Protein AF-A0A2E9VL66-F1 (afdb_monomer_lite)

Structure (mmCIF, N/CA/C/O backbone):
data_AF-A0A2E9VL66-F1
#
_entry.id   AF-A0A2E9VL66-F1
#
loop_
_atom_site.group_PDB
_atom_site.id
_atom_site.type_symbol
_atom_site.label_atom_id
_atom_site.label_alt_id
_atom_site.label_comp_id
_atom_site.label_asym_id
_atom_site.label_entity_id
_atom_site.label_seq_id
_atom_site.pdbx_PDB_ins_code
_atom_site.Cartn_x
_atom_site.Cartn_y
_atom_site.Cartn_z
_atom_site.occupancy
_atom_site.B_iso_or_equiv
_atom_site.auth_seq_id
_atom_site.auth_comp_id
_atom_site.auth_asym_id
_atom_site.auth_atom_id
_atom_site.pdbx_PDB_model_num
ATOM 1 N N . MET A 1 1 ? 6.604 -13.101 -2.163 1.00 69.12 1 MET A N 1
ATOM 2 C CA . MET A 1 1 ? 6.389 -11.782 -2.780 1.00 69.12 1 MET A CA 1
ATOM 3 C C . MET A 1 1 ? 6.241 -12.022 -4.263 1.00 69.12 1 MET A C 1
ATOM 5 O O . MET A 1 1 ? 7.132 -12.649 -4.827 1.00 69.12 1 MET A O 1
ATOM 9 N N . ALA A 1 2 ? 5.105 -11.654 -4.848 1.00 78.12 2 ALA A N 1
ATOM 10 C CA . ALA A 1 2 ? 4.933 -11.691 -6.296 1.00 78.12 2 ALA A CA 1
ATOM 11 C C . ALA A 1 2 ? 5.214 -10.298 -6.867 1.00 78.12 2 ALA A C 1
ATOM 13 O O . ALA A 1 2 ? 4.903 -9.301 -6.219 1.00 78.12 2 ALA A O 1
ATOM 14 N N . HIS A 1 3 ? 5.807 -10.238 -8.056 1.00 84.50 3 HIS A N 1
ATOM 15 C CA . HIS A 1 3 ? 5.954 -8.990 -8.795 1.00 84.50 3 HIS A CA 1
ATOM 16 C C . HIS A 1 3 ? 4.740 -8.804 -9.712 1.00 84.50 3 HIS A C 1
ATOM 18 O O . HIS A 1 3 ? 4.332 -9.750 -10.386 1.00 84.50 3 HIS A O 1
ATOM 24 N N . ILE A 1 4 ? 4.145 -7.616 -9.701 1.00 83.50 4 ILE A N 1
ATOM 25 C CA . ILE A 1 4 ? 2.979 -7.247 -10.499 1.00 83.50 4 ILE A CA 1
ATOM 26 C C . ILE A 1 4 ? 3.469 -6.422 -11.683 1.00 83.50 4 ILE A C 1
ATOM 28 O O . ILE A 1 4 ? 3.943 -5.309 -11.499 1.00 83.50 4 ILE A O 1
ATOM 32 N N . GLU A 1 5 ? 3.328 -6.973 -12.887 1.00 76.31 5 GLU A N 1
ATOM 33 C CA . GLU A 1 5 ? 3.717 -6.299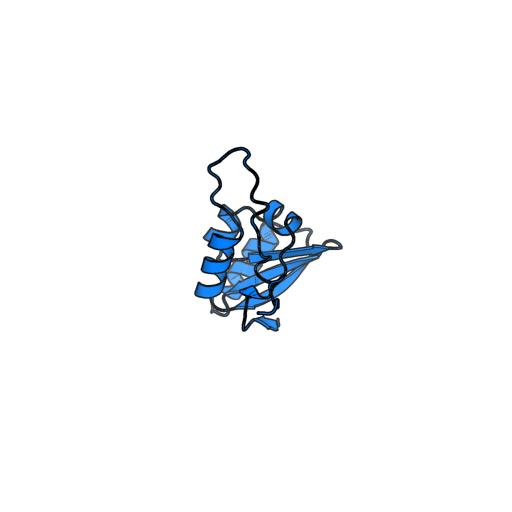 -14.135 1.00 76.31 5 GLU A CA 1
ATOM 34 C C . GLU A 1 5 ? 2.643 -5.329 -14.659 1.00 76.31 5 GLU A C 1
ATOM 36 O O . GLU A 1 5 ? 2.918 -4.554 -15.563 1.00 76.31 5 GLU A O 1
ATOM 41 N N . ASN A 1 6 ? 1.402 -5.412 -14.154 1.00 77.69 6 ASN A N 1
ATOM 42 C CA . ASN A 1 6 ? 0.283 -4.561 -14.577 1.00 77.69 6 ASN A CA 1
ATOM 43 C C . ASN A 1 6 ? -0.652 -4.251 -13.397 1.00 77.69 6 ASN A C 1
ATOM 45 O O . ASN A 1 6 ? -1.610 -4.992 -13.144 1.00 77.69 6 ASN A O 1
ATOM 49 N N . ILE A 1 7 ? -0.392 -3.151 -12.680 1.00 79.50 7 ILE A N 1
ATOM 50 C CA . ILE A 1 7 ? -1.204 -2.746 -11.516 1.00 79.50 7 ILE A CA 1
ATOM 51 C C . ILE A 1 7 ? -2.653 -2.421 -11.906 1.00 79.50 7 ILE A C 1
ATOM 53 O O . ILE A 1 7 ? -3.562 -2.725 -11.143 1.00 79.50 7 ILE A O 1
ATOM 57 N N . GLU A 1 8 ? -2.901 -1.883 -13.101 1.00 74.06 8 GLU A N 1
ATOM 58 C CA . GLU A 1 8 ? -4.248 -1.479 -13.549 1.00 74.06 8 GLU A CA 1
ATOM 59 C C . GLU A 1 8 ? -5.265 -2.633 -13.589 1.00 74.06 8 GLU A C 1
ATOM 61 O O . GLU A 1 8 ? -6.473 -2.420 -13.525 1.00 74.06 8 GLU A O 1
ATOM 66 N N . THR A 1 9 ? -4.785 -3.875 -13.686 1.00 76.56 9 THR A N 1
ATOM 67 C CA . THR A 1 9 ? -5.634 -5.079 -13.708 1.00 76.56 9 THR A CA 1
ATOM 68 C C . THR A 1 9 ? -6.009 -5.577 -12.312 1.00 76.56 9 THR A C 1
ATOM 70 O O . THR A 1 9 ? -6.806 -6.509 -12.166 1.00 76.56 9 THR A O 1
ATOM 73 N N . VAL A 1 10 ? -5.426 -4.981 -11.271 1.00 81.69 10 VAL A N 1
ATOM 74 C CA . VAL A 1 10 ? -5.647 -5.367 -9.884 1.00 81.69 10 VAL A CA 1
ATOM 75 C C . VAL A 1 10 ? -6.982 -4.798 -9.413 1.00 81.69 10 VAL A C 1
ATOM 77 O O . VAL A 1 10 ? -7.199 -3.592 -9.389 1.00 81.69 10 VAL A O 1
ATOM 80 N N . ILE A 1 11 ? -7.883 -5.685 -8.997 1.00 82.94 11 ILE A N 1
ATOM 81 C CA . ILE A 1 11 ? -9.152 -5.291 -8.382 1.00 82.94 11 ILE A CA 1
ATOM 82 C C . ILE A 1 11 ? -8.869 -4.836 -6.951 1.00 82.94 11 ILE A C 1
ATOM 84 O O . ILE A 1 11 ? -8.335 -5.612 -6.153 1.00 82.94 11 ILE A O 1
ATOM 88 N N . ILE A 1 12 ? -9.246 -3.596 -6.642 1.00 86.88 12 ILE A N 1
ATOM 89 C CA . ILE A 1 12 ? -9.046 -2.980 -5.331 1.00 86.88 12 ILE A CA 1
ATOM 90 C C . ILE A 1 12 ? -10.361 -2.928 -4.561 1.00 86.88 12 ILE A C 1
ATOM 92 O O . ILE A 1 12 ? -11.386 -2.481 -5.077 1.00 86.88 12 ILE A O 1
ATOM 96 N N . ASP A 1 13 ? -10.311 -3.372 -3.313 1.00 89.75 13 ASP A N 1
ATOM 97 C CA . ASP A 1 13 ? -11.405 -3.278 -2.359 1.00 89.75 13 ASP A CA 1
ATOM 98 C C . ASP A 1 13 ? -11.408 -1.903 -1.677 1.00 89.75 13 ASP A C 1
ATOM 100 O O . ASP A 1 13 ? -10.404 -1.477 -1.100 1.00 89.75 13 ASP A O 1
ATOM 104 N N . LEU A 1 14 ? -12.560 -1.229 -1.689 1.00 85.38 14 LEU A N 1
ATOM 105 C CA . LEU A 1 14 ? -12.745 0.048 -0.999 1.00 85.38 14 LEU A CA 1
ATOM 106 C C . LEU A 1 14 ? -12.475 -0.077 0.505 1.00 85.38 14 LEU A C 1
ATOM 108 O O . LEU A 1 14 ? -11.899 0.835 1.089 1.00 85.38 14 LEU A O 1
ATOM 112 N N . ALA A 1 15 ? -12.789 -1.223 1.118 1.00 88.25 15 ALA A N 1
ATOM 113 C CA . ALA A 1 15 ? -12.503 -1.450 2.533 1.00 88.25 15 ALA A CA 1
ATOM 114 C C . ALA A 1 15 ? -10.994 -1.404 2.842 1.00 88.25 15 ALA A C 1
ATOM 116 O O . ALA A 1 15 ? -10.590 -1.003 3.934 1.00 88.25 15 ALA A O 1
ATOM 117 N N . ALA A 1 16 ? -10.147 -1.789 1.882 1.00 90.44 16 ALA A N 1
ATOM 118 C CA . ALA A 1 16 ? -8.698 -1.710 2.028 1.00 90.44 16 ALA A CA 1
ATOM 119 C C . ALA A 1 16 ? -8.193 -0.262 1.904 1.00 90.44 16 ALA A C 1
ATOM 121 O O . ALA A 1 16 ? -7.278 0.129 2.632 1.00 90.44 16 ALA A O 1
ATOM 122 N N . LEU A 1 17 ? -8.813 0.538 1.031 1.00 89.06 17 LEU A N 1
ATOM 123 C CA . LEU A 1 17 ? -8.519 1.968 0.885 1.00 89.06 17 LEU A CA 1
ATOM 124 C C . LEU A 1 17 ? -8.970 2.777 2.109 1.00 89.06 17 LEU A C 1
ATOM 126 O O . LEU A 1 17 ? -8.247 3.665 2.548 1.00 89.06 17 LEU A O 1
ATOM 130 N N . ASP A 1 18 ? -10.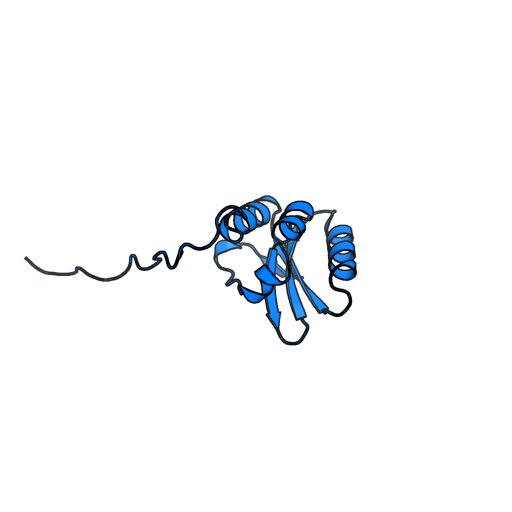115 2.440 2.703 1.00 88.12 18 ASP A N 1
ATOM 131 C CA . ASP A 1 18 ? -10.588 3.071 3.943 1.00 88.12 18 ASP A CA 1
ATOM 132 C C . ASP A 1 18 ? -9.672 2.742 5.132 1.00 88.12 18 ASP A C 1
ATOM 134 O O . ASP A 1 18 ? -9.427 3.584 5.998 1.00 88.12 18 ASP A O 1
ATOM 138 N N . LEU A 1 19 ? -9.134 1.517 5.168 1.00 90.12 19 LEU A N 1
ATOM 139 C CA . LEU A 1 19 ? -8.190 1.089 6.199 1.00 90.12 19 LEU A CA 1
ATOM 140 C C . LEU A 1 19 ? -6.832 1.795 6.076 1.00 90.12 19 LEU A C 1
ATOM 142 O O . LEU A 1 19 ? -6.197 2.083 7.092 1.00 90.12 19 LEU A O 1
ATOM 146 N N . MET A 1 20 ? -6.371 2.054 4.851 1.00 90.75 20 MET A N 1
ATOM 147 C CA . MET A 1 20 ? -5.108 2.735 4.575 1.00 90.75 20 MET A CA 1
ATOM 148 C C . MET A 1 20 ? -5.365 4.100 3.929 1.00 90.75 20 MET A C 1
ATOM 150 O O . MET A 1 20 ? -5.472 4.174 2.706 1.00 90.75 20 MET A O 1
ATOM 154 N N . PRO A 1 21 ? -5.395 5.195 4.711 1.00 90.44 21 PRO A N 1
ATOM 155 C CA . PRO A 1 21 ? -5.660 6.526 4.182 1.00 90.44 21 PRO A CA 1
ATOM 156 C C . PRO A 1 21 ? -4.659 6.952 3.105 1.00 90.44 21 PRO A C 1
ATOM 158 O O . PRO A 1 21 ? -3.477 6.602 3.168 1.00 90.44 21 PRO A O 1
ATOM 161 N N . GLU A 1 22 ? -5.109 7.819 2.194 1.00 89.81 22 GLU A N 1
ATOM 162 C CA . GLU A 1 22 ? -4.304 8.401 1.107 1.00 89.81 22 GLU A CA 1
ATOM 163 C C . GLU A 1 22 ? -2.947 8.933 1.595 1.00 89.81 22 GLU A C 1
ATOM 165 O O . GLU A 1 22 ? -1.925 8.698 0.957 1.00 89.81 22 GLU A O 1
ATOM 170 N N . SER A 1 23 ? -2.911 9.615 2.746 1.00 90.00 23 SER A N 1
ATOM 171 C CA . SER A 1 23 ? -1.671 10.152 3.320 1.00 90.00 23 SER A CA 1
ATOM 172 C C . SER A 1 23 ? -0.644 9.059 3.619 1.00 90.00 23 SER A C 1
ATOM 174 O O . SER A 1 23 ? 0.530 9.221 3.300 1.00 90.00 23 SER A O 1
ATOM 176 N N . VAL A 1 24 ? -1.085 7.929 4.183 1.00 91.56 24 VAL A N 1
ATOM 177 C CA . VAL A 1 24 ? -0.215 6.788 4.507 1.00 91.56 24 VAL A CA 1
ATOM 178 C C . VAL A 1 24 ? 0.261 6.109 3.228 1.00 91.56 24 VAL A C 1
ATOM 180 O O . VAL A 1 24 ? 1.453 5.822 3.097 1.00 91.56 24 VAL A O 1
ATOM 183 N N . ALA A 1 25 ? -0.659 5.892 2.285 1.00 93.06 25 ALA A N 1
ATOM 184 C CA . ALA A 1 25 ? -0.370 5.305 0.983 1.00 93.06 25 ALA A CA 1
ATOM 185 C C . ALA A 1 25 ? 0.672 6.134 0.216 1.00 93.06 25 ALA A C 1
ATOM 187 O O . ALA A 1 25 ? 1.703 5.613 -0.208 1.00 93.06 25 ALA A O 1
ATOM 188 N N . ARG A 1 26 ? 0.454 7.451 0.108 1.00 91.94 26 ARG A N 1
ATOM 189 C CA . ARG A 1 26 ? 1.327 8.377 -0.622 1.00 91.94 26 ARG A CA 1
ATOM 190 C C . ARG A 1 26 ? 2.690 8.551 0.039 1.00 91.94 26 ARG A C 1
ATOM 192 O O . ARG A 1 26 ? 3.696 8.525 -0.659 1.00 91.94 26 ARG A O 1
ATOM 199 N N . GLU A 1 27 ? 2.745 8.718 1.359 1.00 91.44 27 GLU A N 1
ATOM 200 C CA . GLU A 1 27 ? 4.016 8.919 2.073 1.00 91.44 27 GLU A CA 1
ATOM 201 C C . GLU A 1 27 ? 4.951 7.710 1.937 1.00 91.44 27 GLU A C 1
ATOM 203 O O . GLU A 1 27 ? 6.173 7.860 1.884 1.00 91.44 27 GLU A O 1
ATOM 208 N N . ASN A 1 28 ? 4.382 6.506 1.867 1.00 91.88 28 ASN A N 1
ATOM 209 C CA . ASN A 1 28 ? 5.150 5.266 1.858 1.00 91.88 28 ASN A CA 1
ATOM 210 C C . ASN A 1 28 ? 5.220 4.601 0.475 1.00 91.88 28 ASN A C 1
ATOM 212 O O . ASN A 1 28 ? 5.862 3.560 0.359 1.00 91.88 28 ASN A O 1
ATOM 216 N N . ALA A 1 29 ? 4.596 5.193 -0.550 1.00 94.12 29 ALA A N 1
ATOM 217 C CA . ALA A 1 29 ? 4.397 4.590 -1.869 1.00 94.12 29 ALA A CA 1
ATOM 218 C C . ALA A 1 29 ? 3.841 3.156 -1.762 1.00 94.12 29 ALA A C 1
ATOM 220 O O . ALA A 1 29 ? 4.425 2.207 -2.279 1.00 94.12 29 ALA A O 1
ATOM 221 N N . VAL A 1 30 ? 2.728 2.998 -1.040 1.00 94.81 30 VAL A N 1
ATOM 222 C CA . VAL A 1 30 ? 2.055 1.711 -0.811 1.00 94.81 30 VAL A CA 1
ATOM 223 C C . VAL A 1 30 ? 0.618 1.785 -1.288 1.00 94.81 30 VAL A C 1
ATOM 225 O O . VAL A 1 30 ? -0.096 2.723 -0.948 1.00 94.81 30 VAL A O 1
ATOM 228 N N . LEU A 1 31 ? 0.176 0.761 -2.011 1.00 94.06 31 LEU A N 1
ATOM 229 C CA . LEU A 1 31 ? -1.217 0.612 -2.416 1.00 94.06 31 LEU A CA 1
ATOM 230 C C . LEU A 1 31 ? -1.870 -0.532 -1.641 1.00 94.06 31 LEU A C 1
ATOM 232 O O . LEU A 1 31 ? -1.430 -1.680 -1.736 1.00 94.06 31 LEU A O 1
ATOM 236 N N . ALA A 1 32 ? -2.926 -0.227 -0.890 1.00 94.25 32 ALA A N 1
ATOM 237 C CA . ALA A 1 32 ? -3.782 -1.244 -0.295 1.00 94.25 32 ALA A CA 1
ATOM 238 C C . ALA A 1 32 ? -4.709 -1.827 -1.369 1.00 94.25 32 ALA A C 1
ATOM 240 O O . ALA A 1 32 ? -5.383 -1.089 -2.080 1.00 94.25 32 ALA A O 1
ATOM 241 N N . VAL A 1 33 ? -4.720 -3.154 -1.496 1.00 93.56 33 VAL A N 1
ATOM 242 C CA . VAL A 1 33 ? -5.462 -3.858 -2.553 1.00 93.56 33 VAL A CA 1
ATOM 243 C C . VAL A 1 33 ? -6.707 -4.528 -2.000 1.00 93.56 33 VAL A C 1
ATOM 245 O O . VAL A 1 33 ? -7.788 -4.378 -2.552 1.00 93.56 33 VAL A O 1
ATOM 248 N N . SER A 1 34 ? -6.570 -5.301 -0.928 1.00 93.88 34 SER A N 1
ATOM 249 C CA . SER A 1 34 ? -7.697 -6.025 -0.344 1.00 93.88 34 SER A CA 1
ATOM 250 C C . SER A 1 34 ? -7.453 -6.349 1.120 1.00 93.88 34 SER A C 1
ATOM 252 O O . SER A 1 34 ? -6.308 -6.512 1.546 1.00 93.88 34 SER A O 1
ATOM 254 N N . ILE A 1 35 ? -8.536 -6.462 1.885 1.00 92.94 35 ILE A N 1
ATOM 255 C CA . ILE A 1 35 ? -8.517 -6.863 3.290 1.00 92.94 35 ILE A CA 1
ATOM 256 C C . ILE A 1 35 ? -9.514 -8.004 3.491 1.00 92.94 35 ILE A C 1
ATOM 258 O O . ILE A 1 35 ? -10.699 -7.865 3.215 1.00 92.94 35 ILE A O 1
ATOM 262 N N . ALA A 1 36 ? -9.030 -9.156 3.948 1.00 91.12 36 ALA A N 1
ATOM 263 C CA . ALA A 1 36 ? -9.871 -10.308 4.272 1.00 91.12 36 ALA A CA 1
ATOM 264 C C . ALA A 1 36 ? -9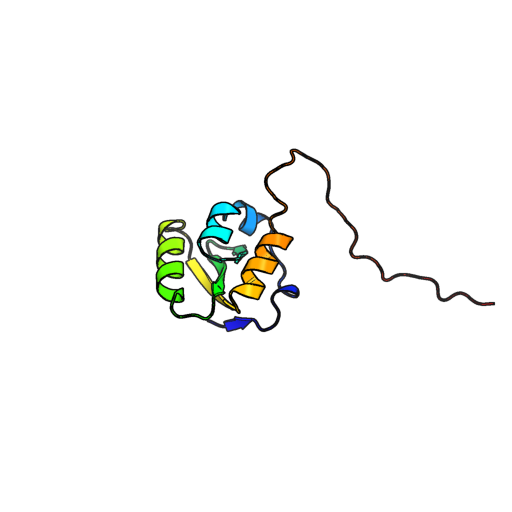.215 -11.128 5.382 1.00 91.12 36 ALA A C 1
ATOM 266 O O . ALA A 1 36 ? -7.999 -11.290 5.363 1.00 91.12 36 ALA A O 1
ATOM 267 N N . ASP A 1 37 ? -9.996 -11.634 6.340 1.00 87.50 37 ASP A N 1
ATOM 268 C CA . ASP A 1 37 ? -9.517 -12.524 7.413 1.00 87.50 37 ASP A CA 1
ATOM 269 C C . ASP A 1 37 ? -8.229 -12.027 8.101 1.00 87.50 37 ASP A C 1
ATOM 271 O O . ASP A 1 37 ? -7.232 -12.744 8.199 1.00 87.50 37 ASP A O 1
ATOM 275 N N . GLU A 1 38 ? -8.223 -10.754 8.520 1.00 87.38 38 GLU A N 1
ATOM 276 C CA . GLU A 1 38 ? -7.074 -10.100 9.177 1.00 87.38 38 GLU A CA 1
ATOM 277 C C . GLU A 1 38 ? -5.800 -10.065 8.315 1.00 87.38 38 GLU A C 1
ATOM 279 O O . GLU A 1 38 ? -4.684 -9.920 8.821 1.00 87.38 38 GLU A O 1
ATOM 284 N N . LYS A 1 39 ? -5.950 -10.190 6.995 1.00 93.69 39 LYS A N 1
ATOM 285 C CA . LYS A 1 39 ? -4.859 -10.193 6.030 1.00 93.69 39 LYS A CA 1
ATOM 286 C C . LYS A 1 39 ? -5.021 -9.051 5.036 1.00 93.69 39 LYS A C 1
ATOM 288 O O . LYS A 1 39 ? -5.947 -9.044 4.226 1.00 93.69 39 LYS A O 1
ATOM 293 N N . LEU A 1 40 ? -4.096 -8.097 5.088 1.00 94.25 40 LEU A N 1
ATOM 294 C CA . LEU A 1 40 ? -4.051 -6.957 4.178 1.00 94.25 40 LEU A CA 1
ATOM 295 C C . LEU A 1 40 ? -3.074 -7.249 3.048 1.00 94.25 40 LEU A C 1
ATOM 297 O O . LEU A 1 40 ? -1.874 -7.429 3.273 1.00 94.25 40 LEU A O 1
ATOM 301 N N . ARG A 1 41 ? -3.590 -7.283 1.823 1.00 95.06 41 ARG A N 1
ATOM 302 C CA . ARG A 1 41 ? -2.773 -7.330 0.619 1.00 95.06 41 ARG A CA 1
ATOM 303 C C . ARG A 1 41 ? -2.344 -5.915 0.250 1.00 95.06 41 ARG A C 1
ATOM 305 O O . ARG A 1 41 ? -3.193 -5.046 0.054 1.00 95.06 41 ARG A O 1
ATOM 312 N N . VAL A 1 42 ? -1.037 -5.707 0.138 1.00 95.25 42 VAL A N 1
ATOM 313 C CA . VAL A 1 42 ? -0.429 -4.432 -0.247 1.00 95.25 42 VAL A CA 1
ATOM 314 C C . VAL A 1 42 ? 0.543 -4.619 -1.402 1.00 95.25 42 VAL A C 1
ATOM 316 O O . VAL A 1 42 ? 1.204 -5.656 -1.503 1.00 95.25 42 VAL A O 1
ATOM 319 N N . ILE A 1 43 ? 0.657 -3.593 -2.239 1.00 95.44 43 ILE A N 1
ATOM 320 C CA . ILE A 1 43 ? 1.701 -3.478 -3.256 1.00 95.44 43 ILE A CA 1
ATOM 321 C C . ILE A 1 43 ? 2.687 -2.403 -2.800 1.00 95.44 43 ILE A C 1
ATOM 323 O O . ILE A 1 43 ? 2.275 -1.297 -2.448 1.00 95.44 43 ILE A O 1
ATOM 327 N N . ILE A 1 44 ? 3.976 -2.742 -2.785 1.00 95.69 44 ILE A N 1
ATOM 328 C CA . ILE A 1 44 ? 5.071 -1.843 -2.390 1.00 95.69 44 ILE A CA 1
ATOM 329 C C . ILE A 1 44 ? 6.118 -1.726 -3.509 1.00 95.69 44 ILE A C 1
ATOM 331 O O . ILE A 1 44 ? 6.146 -2.573 -4.408 1.00 95.69 44 ILE A O 1
ATOM 335 N N . PRO A 1 45 ? 7.011 -0.723 -3.478 1.00 94.69 45 PRO A N 1
ATOM 336 C CA . PRO A 1 45 ? 8.009 -0.549 -4.523 1.00 94.69 45 PRO A CA 1
ATOM 337 C C . PRO A 1 45 ? 8.989 -1.722 -4.543 1.00 94.69 45 PRO A C 1
ATOM 339 O O . PRO A 1 45 ? 9.460 -2.150 -3.495 1.00 94.69 45 PRO A O 1
ATOM 342 N N . ALA A 1 46 ? 9.343 -2.225 -5.722 1.00 92.88 46 ALA A N 1
ATOM 343 C CA . ALA A 1 46 ? 10.385 -3.235 -5.906 1.00 92.88 46 ALA A CA 1
ATOM 344 C C . ALA A 1 46 ? 11.798 -2.608 -5.855 1.00 92.88 46 ALA A C 1
ATOM 346 O O . ALA A 1 46 ? 12.583 -2.762 -6.787 1.00 92.88 46 ALA A O 1
ATOM 347 N N . ASP A 1 47 ? 12.109 -1.859 -4.793 1.00 91.00 47 ASP A N 1
ATOM 348 C CA . ASP A 1 47 ? 13.381 -1.144 -4.602 1.00 91.00 47 ASP A CA 1
ATOM 349 C C . ASP A 1 47 ? 14.020 -1.458 -3.229 1.00 91.00 47 ASP A C 1
ATOM 351 O O . ASP A 1 47 ? 13.518 -2.288 -2.466 1.00 91.00 47 ASP A O 1
ATOM 355 N N . ASP A 1 48 ? 15.144 -0.816 -2.901 1.00 91.50 48 ASP A N 1
ATOM 356 C CA . ASP A 1 48 ? 15.860 -1.048 -1.635 1.00 91.50 48 ASP A CA 1
ATOM 357 C C . ASP A 1 48 ? 15.075 -0.585 -0.387 1.00 91.50 48 ASP A C 1
ATOM 359 O O . ASP A 1 48 ? 15.425 -0.950 0.737 1.00 91.50 48 ASP A O 1
ATOM 363 N N . SER A 1 49 ? 13.986 0.178 -0.553 1.00 90.75 49 SER A N 1
ATOM 364 C CA . SER A 1 49 ? 13.165 0.689 0.554 1.00 90.75 49 SER A CA 1
ATOM 365 C C . SER A 1 49 ? 12.129 -0.313 1.077 1.00 90.75 49 SER A C 1
ATOM 367 O O . SER A 1 49 ? 11.512 -0.064 2.116 1.00 90.75 49 SER A O 1
ATOM 369 N N . GLN A 1 50 ? 11.967 -1.472 0.420 1.00 90.94 50 GLN A N 1
ATOM 370 C CA . GLN A 1 50 ? 10.971 -2.498 0.771 1.00 90.94 50 GLN A CA 1
ATOM 371 C C . GLN A 1 50 ? 10.947 -2.828 2.263 1.00 90.94 50 GLN A C 1
ATOM 373 O O . GLN A 1 50 ? 9.891 -2.816 2.891 1.00 90.94 50 GLN A O 1
ATOM 378 N N . ASN A 1 51 ? 12.112 -3.099 2.852 1.00 92.56 51 ASN A N 1
ATOM 379 C CA . ASN A 1 51 ? 12.198 -3.509 4.252 1.00 92.56 51 ASN A CA 1
ATOM 380 C C . ASN A 1 51 ? 11.725 -2.413 5.213 1.00 92.56 51 ASN A C 1
ATOM 382 O O . ASN A 1 51 ? 11.098 -2.717 6.229 1.00 92.56 51 ASN A O 1
ATOM 386 N N . ASP A 1 52 ? 12.011 -1.150 4.905 1.00 93.31 52 ASP A N 1
ATOM 387 C CA . ASP A 1 52 ? 11.601 -0.023 5.739 1.00 93.31 52 ASP A CA 1
ATOM 388 C C . ASP A 1 52 ? 10.107 0.254 5.598 1.00 93.31 52 ASP A C 1
ATOM 390 O O . ASP A 1 52 ? 9.424 0.457 6.604 1.00 93.31 52 ASP A O 1
ATOM 394 N N . VAL A 1 53 ? 9.574 0.166 4.377 1.00 93.00 53 VAL A N 1
ATOM 395 C CA . VAL A 1 53 ? 8.134 0.263 4.115 1.00 93.00 53 VAL A CA 1
ATOM 396 C C . VAL A 1 53 ? 7.380 -0.834 4.870 1.00 93.00 53 VAL A C 1
ATOM 398 O O . VAL A 1 53 ? 6.460 -0.538 5.628 1.00 93.00 53 VAL A O 1
ATOM 401 N N . ILE A 1 54 ? 7.810 -2.094 4.763 1.00 93.75 54 ILE A N 1
ATOM 402 C CA . ILE A 1 54 ? 7.171 -3.228 5.450 1.00 93.75 54 ILE A CA 1
ATOM 403 C C . ILE A 1 54 ? 7.162 -3.025 6.968 1.00 93.75 54 ILE A C 1
ATOM 405 O O . ILE A 1 54 ? 6.146 -3.273 7.619 1.00 93.75 54 ILE A O 1
ATOM 409 N N . LYS A 1 55 ? 8.272 -2.559 7.554 1.00 93.81 55 LYS A N 1
ATOM 410 C CA . LYS A 1 55 ? 8.343 -2.263 8.993 1.00 93.81 55 LYS A CA 1
ATOM 411 C C . LYS A 1 55 ? 7.355 -1.173 9.393 1.00 93.81 55 LYS A C 1
ATOM 413 O O . LYS A 1 55 ? 6.637 -1.352 10.371 1.00 93.81 55 LYS A O 1
ATOM 418 N N . LYS A 1 56 ? 7.294 -0.070 8.642 1.00 93.00 56 LYS A N 1
ATOM 419 C CA . LYS A 1 56 ? 6.359 1.031 8.913 1.00 93.00 56 LYS A CA 1
ATOM 420 C C . LYS A 1 56 ? 4.907 0.565 8.849 1.00 93.00 56 LYS A C 1
ATOM 422 O O . LYS A 1 56 ? 4.149 0.828 9.777 1.00 93.00 56 LYS A O 1
ATOM 427 N N . ILE A 1 57 ? 4.536 -0.177 7.806 1.00 91.56 57 ILE A N 1
ATOM 428 C CA . ILE A 1 57 ? 3.168 -0.683 7.644 1.00 91.56 57 ILE A CA 1
ATOM 429 C C . ILE A 1 57 ? 2.820 -1.678 8.763 1.00 91.56 57 ILE A C 1
ATOM 431 O O . ILE A 1 57 ? 1.740 -1.583 9.334 1.00 91.56 57 ILE A O 1
ATOM 435 N N . ASN A 1 58 ? 3.741 -2.557 9.170 1.00 92.31 58 ASN A N 1
ATOM 436 C CA . ASN A 1 58 ? 3.524 -3.441 10.325 1.00 92.31 58 ASN A CA 1
ATOM 437 C C . ASN A 1 58 ? 3.334 -2.674 11.645 1.00 92.31 58 ASN A C 1
ATOM 439 O O . ASN A 1 58 ? 2.578 -3.118 12.500 1.00 92.31 58 ASN A O 1
ATOM 443 N N . ILE A 1 59 ? 4.004 -1.532 11.831 1.00 92.62 59 ILE A N 1
ATOM 444 C CA . ILE A 1 59 ? 3.808 -0.684 13.020 1.00 92.62 59 ILE A CA 1
ATOM 445 C C . ILE A 1 59 ? 2.426 -0.023 12.997 1.00 92.62 59 ILE A C 1
ATOM 447 O O . ILE A 1 59 ? 1.785 0.076 14.042 1.00 92.62 59 ILE A O 1
ATOM 451 N N . LEU A 1 60 ? 1.965 0.420 11.824 1.00 90.06 60 LEU A N 1
ATOM 452 C CA . LEU A 1 60 ? 0.646 1.038 11.657 1.00 90.06 60 LEU A CA 1
ATOM 453 C C . LEU A 1 60 ? -0.496 0.023 11.804 1.00 90.06 60 LEU A C 1
ATOM 455 O O . LEU A 1 60 ? -1.551 0.358 12.336 1.00 90.06 60 LEU A O 1
ATOM 459 N N . PHE A 1 61 ? -0.269 -1.222 11.384 1.00 90.25 61 PHE A N 1
ATOM 460 C CA . PHE A 1 61 ? -1.268 -2.290 11.381 1.00 90.25 61 PHE A CA 1
ATOM 461 C C . PHE A 1 61 ? -0.767 -3.547 12.121 1.00 90.25 61 PHE A C 1
ATOM 463 O O . PHE A 1 61 ? -0.671 -4.620 11.526 1.00 90.25 61 PHE A O 1
ATOM 470 N N . PRO A 1 62 ? -0.475 -3.466 13.434 1.00 90.88 62 PRO A N 1
ATOM 471 C CA . PRO A 1 62 ? 0.245 -4.518 14.165 1.00 90.88 62 PRO A CA 1
ATOM 472 C C . PRO A 1 62 ? -0.539 -5.823 14.344 1.00 90.88 62 PRO A C 1
ATOM 474 O O . PRO A 1 62 ? 0.048 -6.858 14.649 1.00 90.88 62 PRO A O 1
ATOM 477 N N . GLN A 1 63 ? -1.861 -5.782 14.182 1.00 90.81 63 GLN A N 1
ATOM 478 C CA . GLN A 1 63 ? -2.747 -6.943 14.326 1.00 90.81 63 GLN A CA 1
ATOM 479 C C . GLN A 1 63 ? -3.088 -7.597 12.979 1.00 90.81 63 GLN A C 1
ATOM 481 O O . GLN A 1 63 ? -3.794 -8.598 12.948 1.00 90.81 63 GLN A O 1
ATOM 486 N N . ILE A 1 64 ? -2.593 -7.047 11.867 1.00 92.00 64 ILE A N 1
ATOM 487 C CA . ILE A 1 64 ? -2.954 -7.474 10.518 1.00 92.00 64 ILE A CA 1
ATOM 488 C C . ILE A 1 64 ? -1.753 -8.142 9.855 1.00 92.00 64 ILE A C 1
ATOM 490 O O . ILE A 1 64 ? -0.631 -7.640 9.880 1.00 92.00 64 ILE A O 1
ATOM 494 N N . ARG A 1 65 ? -1.985 -9.289 9.220 1.00 93.19 65 ARG A N 1
ATOM 495 C CA . ARG A 1 65 ? -0.962 -9.997 8.451 1.00 93.19 65 ARG A CA 1
ATOM 496 C C . ARG A 1 65 ? -0.810 -9.357 7.078 1.00 93.19 65 ARG A C 1
ATOM 498 O O . ARG A 1 65 ? -1.760 -9.313 6.303 1.00 93.19 65 ARG A O 1
ATOM 505 N N . LEU A 1 66 ? 0.398 -8.921 6.740 1.00 93.25 66 LEU A N 1
ATOM 506 C CA . LEU A 1 66 ? 0.668 -8.351 5.422 1.00 93.25 66 LEU A CA 1
ATOM 507 C C . LEU A 1 66 ? 0.911 -9.449 4.381 1.00 93.25 66 LEU A C 1
ATOM 509 O O . LEU A 1 66 ? 1.765 -10.320 4.555 1.00 93.25 66 LEU A O 1
ATOM 513 N N . GLN A 1 67 ? 0.190 -9.377 3.265 1.00 94.69 67 GLN A N 1
ATOM 514 C CA . GLN A 1 67 ? 0.559 -10.043 2.022 1.00 94.69 67 GLN A CA 1
ATOM 515 C C . GLN A 1 67 ? 1.155 -9.011 1.081 1.00 94.69 67 GLN A C 1
ATOM 517 O O . GLN A 1 67 ? 0.479 -8.071 0.681 1.00 94.69 67 GLN A O 1
ATOM 522 N N . ILE A 1 68 ? 2.422 -9.210 0.736 1.00 94.06 68 ILE A N 1
ATOM 523 C CA . ILE A 1 68 ? 3.200 -8.219 0.005 1.00 94.06 68 ILE A CA 1
ATOM 524 C C . ILE A 1 68 ? 3.425 -8.694 -1.420 1.00 94.06 68 ILE A C 1
ATOM 526 O O . ILE A 1 68 ? 4.058 -9.734 -1.651 1.00 94.06 68 ILE A O 1
ATOM 530 N N . ASP A 1 69 ? 2.955 -7.870 -2.340 1.00 94.62 69 ASP A N 1
ATOM 531 C CA . ASP A 1 69 ? 3.333 -7.883 -3.739 1.00 94.62 69 ASP A CA 1
ATOM 532 C C . ASP A 1 69 ? 4.177 -6.641 -4.047 1.00 94.62 69 ASP A C 1
ATOM 534 O O . ASP A 1 69 ? 4.216 -5.687 -3.264 1.00 94.62 69 ASP A O 1
ATOM 538 N N . THR A 1 70 ? 4.903 -6.662 -5.159 1.00 94.31 70 THR A N 1
ATOM 539 C CA . THR A 1 70 ? 5.802 -5.571 -5.540 1.00 94.31 70 THR A CA 1
ATOM 540 C C . THR A 1 70 ? 5.520 -5.078 -6.945 1.00 94.31 70 THR A C 1
ATOM 542 O O . THR A 1 70 ? 5.140 -5.859 -7.808 1.00 94.31 70 THR A O 1
ATOM 545 N N . ALA A 1 71 ? 5.734 -3.791 -7.186 1.00 93.38 71 ALA A N 1
ATOM 546 C CA . ALA A 1 71 ? 5.650 -3.177 -8.510 1.00 93.38 71 ALA A CA 1
ATOM 547 C C . ALA A 1 71 ? 6.614 -1.987 -8.592 1.00 93.38 71 ALA A C 1
ATOM 549 O O . ALA A 1 71 ? 7.317 -1.695 -7.617 1.00 93.38 71 ALA A O 1
ATOM 550 N N . THR A 1 72 ? 6.703 -1.299 -9.730 1.00 92.75 72 THR A N 1
ATOM 551 C CA . THR A 1 72 ? 7.532 -0.090 -9.782 1.00 92.75 72 THR A CA 1
ATOM 552 C C . THR A 1 72 ? 6.891 1.033 -8.965 1.00 92.75 72 THR A C 1
ATOM 554 O O . THR A 1 72 ? 5.671 1.131 -8.83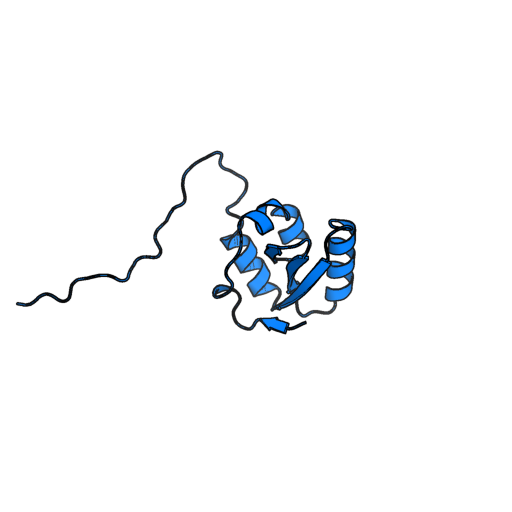7 1.00 92.75 72 THR A O 1
ATOM 557 N N . ARG A 1 73 ? 7.723 1.914 -8.397 1.00 92.75 73 ARG A N 1
ATOM 558 C CA . ARG A 1 73 ? 7.241 3.067 -7.622 1.00 92.75 73 ARG A CA 1
ATOM 559 C C . ARG A 1 73 ? 6.284 3.947 -8.431 1.00 92.75 73 ARG A C 1
ATOM 561 O O . ARG A 1 73 ? 5.278 4.391 -7.892 1.00 92.75 73 ARG A O 1
ATOM 568 N N . VAL A 1 74 ? 6.598 4.164 -9.709 1.00 91.00 74 VAL A N 1
ATOM 569 C CA . VAL A 1 74 ? 5.806 5.008 -10.615 1.00 91.00 74 VAL A CA 1
ATOM 570 C C . VAL A 1 74 ? 4.395 4.448 -10.774 1.00 91.00 74 VAL A C 1
ATOM 572 O O . VAL A 1 74 ? 3.433 5.173 -10.545 1.00 91.00 74 VAL A O 1
ATOM 575 N N . GLU A 1 75 ? 4.263 3.151 -11.061 1.00 91.31 75 GLU A N 1
ATOM 576 C CA . GLU A 1 75 ? 2.951 2.508 -11.209 1.00 91.31 75 GLU A CA 1
ATOM 577 C C . GLU A 1 75 ? 2.124 2.590 -9.919 1.00 91.31 75 GLU A C 1
ATOM 579 O O . GLU A 1 75 ? 0.913 2.803 -9.959 1.00 91.31 75 GLU A O 1
ATOM 584 N N . ILE A 1 76 ? 2.768 2.446 -8.756 1.00 92.38 76 ILE A N 1
ATOM 585 C CA . ILE A 1 76 ? 2.084 2.543 -7.461 1.00 92.38 76 ILE A CA 1
ATOM 586 C C . ILE A 1 76 ? 1.570 3.964 -7.225 1.00 92.38 76 ILE A C 1
ATOM 588 O O . ILE A 1 76 ? 0.428 4.144 -6.813 1.00 92.38 76 ILE A O 1
ATOM 592 N N . GLU A 1 77 ? 2.390 4.981 -7.483 1.00 91.69 77 GLU A N 1
ATOM 593 C CA . GLU A 1 77 ? 2.003 6.385 -7.316 1.00 91.69 77 GLU A CA 1
ATOM 594 C C . GLU A 1 77 ? 0.853 6.779 -8.256 1.00 91.69 77 GLU A C 1
ATOM 596 O O . GLU A 1 77 ? -0.077 7.480 -7.841 1.00 91.69 77 GLU A O 1
ATOM 601 N N . GLU A 1 78 ? 0.874 6.290 -9.498 1.00 89.75 78 GLU A N 1
ATOM 602 C CA . GLU A 1 78 ? -0.219 6.470 -10.457 1.00 89.75 78 GLU A CA 1
ATOM 603 C C . GLU A 1 78 ? -1.506 5.785 -9.987 1.00 89.75 78 GLU A C 1
ATOM 605 O O . GLU A 1 78 ? -2.572 6.409 -9.988 1.00 89.75 78 GLU A O 1
ATOM 610 N N . ALA A 1 79 ? -1.409 4.551 -9.490 1.00 89.25 79 ALA A N 1
ATOM 611 C CA . ALA A 1 79 ? -2.547 3.832 -8.933 1.00 89.25 79 ALA A CA 1
ATOM 612 C C . ALA A 1 79 ? -3.117 4.526 -7.684 1.00 89.25 79 ALA A C 1
ATOM 614 O O . ALA A 1 79 ? -4.333 4.670 -7.560 1.00 89.25 79 ALA A O 1
ATOM 615 N N . ILE A 1 80 ? -2.268 5.042 -6.788 1.00 90.81 80 ILE A N 1
ATOM 616 C CA . ILE A 1 80 ? -2.707 5.834 -5.629 1.00 90.81 80 ILE A CA 1
ATOM 617 C C . ILE A 1 80 ? -3.484 7.066 -6.101 1.00 90.81 80 ILE A C 1
ATOM 619 O O . ILE A 1 80 ? -4.565 7.348 -5.593 1.00 90.81 80 ILE A O 1
ATOM 623 N N . LYS A 1 81 ? -2.969 7.798 -7.093 1.00 88.44 81 LYS A N 1
ATOM 624 C CA . LYS A 1 81 ? -3.645 8.981 -7.642 1.00 88.44 81 LYS A CA 1
ATOM 625 C C . LYS A 1 81 ? -5.008 8.647 -8.257 1.00 88.44 81 LYS A C 1
ATOM 627 O O . LYS A 1 81 ? -5.915 9.473 -8.186 1.00 88.44 81 LYS A O 1
ATOM 632 N N . PHE A 1 82 ? -5.141 7.479 -8.880 1.00 85.62 82 PHE A N 1
ATOM 633 C CA . PHE A 1 82 ? -6.391 7.035 -9.493 1.00 85.62 82 PHE A CA 1
ATOM 634 C C . PHE A 1 82 ? -7.423 6.571 -8.453 1.00 85.62 82 PHE A C 1
ATOM 636 O O . PHE A 1 82 ? -8.595 6.931 -8.548 1.00 85.62 82 PHE A O 1
ATOM 643 N N . HIS A 1 83 ? -6.991 5.798 -7.453 1.00 84.88 83 HIS A N 1
ATOM 644 C CA . HIS A 1 83 ? -7.884 5.131 -6.501 1.00 84.88 83 HIS A CA 1
ATOM 645 C C . HIS A 1 83 ? -8.192 5.931 -5.238 1.00 84.88 83 HIS A C 1
ATOM 647 O O . HIS A 1 83 ? -9.235 5.705 -4.628 1.00 84.88 83 HIS A O 1
ATOM 653 N N . TYR A 1 84 ? -7.335 6.879 -4.864 1.00 82.56 84 TYR A N 1
ATOM 654 C CA . TYR A 1 84 ? -7.632 7.874 -3.842 1.00 82.56 84 TYR A CA 1
ATOM 655 C C . TYR A 1 84 ? -8.017 9.178 -4.551 1.00 82.56 84 TYR A C 1
ATOM 657 O O . TYR A 1 84 ? -7.153 10.037 -4.761 1.00 82.56 84 TYR A O 1
ATOM 665 N N . PRO A 1 85 ? -9.284 9.342 -4.991 1.00 66.81 85 PRO A N 1
ATOM 666 C CA . PRO A 1 85 ? -9.736 10.627 -5.491 1.00 66.81 85 PRO A CA 1
ATOM 667 C C . PRO A 1 85 ? -9.530 11.629 -4.361 1.00 66.81 85 PRO A C 1
ATOM 669 O O . PRO A 1 85 ? -10.046 11.423 -3.263 1.00 66.81 85 PRO A O 1
ATOM 672 N N . ALA A 1 86 ? -8.707 12.645 -4.641 1.00 52.84 86 ALA A N 1
ATOM 673 C CA . ALA A 1 86 ? -8.230 13.639 -3.691 1.00 52.84 86 ALA A CA 1
ATOM 674 C C . ALA A 1 86 ? -9.265 13.909 -2.599 1.00 52.84 86 ALA A C 1
ATOM 676 O O . ALA A 1 86 ? -10.404 14.261 -2.913 1.00 52.84 86 ALA A O 1
ATOM 677 N N . SER A 1 87 ? -8.858 13.743 -1.340 1.00 47.03 87 SER A N 1
ATOM 678 C CA . SER A 1 87 ? -9.621 14.089 -0.138 1.00 47.03 87 SER A CA 1
ATOM 679 C C . SER A 1 87 ? -9.966 15.596 -0.056 1.00 47.03 87 SER A C 1
ATOM 681 O O . SER A 1 87 ? -9.601 16.297 0.889 1.00 47.03 87 SER A O 1
ATOM 683 N N . THR A 1 88 ? -10.713 16.095 -1.039 1.00 41.28 88 THR A N 1
ATOM 684 C CA . THR A 1 88 ? -11.346 17.408 -1.132 1.00 41.28 88 THR A CA 1
ATOM 685 C C . THR A 1 88 ? -12.555 17.323 -2.069 1.00 41.28 88 THR A C 1
ATOM 687 O O . THR A 1 88 ? -12.593 17.953 -3.122 1.00 41.28 88 THR A O 1
ATOM 690 N N . GLN A 1 89 ? -13.583 16.570 -1.671 1.00 35.41 89 GLN A N 1
ATOM 691 C CA . GLN A 1 89 ? -14.971 17.034 -1.786 1.00 35.41 89 GLN A CA 1
ATOM 692 C C . GLN A 1 89 ? -15.928 16.119 -1.004 1.00 35.41 89 GLN A C 1
ATOM 694 O O . GLN A 1 89 ? -15.937 14.908 -1.226 1.00 35.41 89 GLN A O 1
ATOM 699 N N . PRO A 1 90 ? -16.753 16.668 -0.092 1.00 39.56 90 PRO A N 1
ATOM 700 C CA . PRO A 1 90 ? -17.838 15.907 0.496 1.00 39.56 90 PRO A CA 1
ATOM 701 C C . PRO A 1 90 ? -18.840 15.569 -0.613 1.00 39.56 90 PRO A C 1
ATOM 703 O O . PRO A 1 90 ? -19.350 16.457 -1.293 1.00 39.56 90 PRO A O 1
ATOM 706 N N . SER A 1 91 ? -19.115 14.273 -0.767 1.00 46.62 91 SER A N 1
ATOM 707 C CA . SER A 1 91 ? -20.303 13.717 -1.422 1.00 46.62 91 SER A CA 1
ATOM 708 C C . SER A 1 91 ? -20.620 14.215 -2.839 1.00 46.62 91 SER A C 1
ATOM 710 O O . SER A 1 91 ? -21.512 15.039 -2.960 1.00 46.62 91 SER A O 1
ATOM 712 N N . ILE A 1 92 ? -20.044 13.633 -3.902 1.00 42.34 92 ILE A N 1
ATOM 713 C CA . ILE A 1 92 ? -20.768 13.403 -5.173 1.00 42.34 92 ILE A CA 1
ATOM 714 C C . ILE A 1 92 ? -20.218 12.129 -5.836 1.00 42.34 92 ILE A C 1
ATOM 716 O O . ILE A 1 92 ? -19.083 12.084 -6.288 1.00 42.34 92 ILE A O 1
ATOM 720 N N . ILE A 1 93 ? -21.063 11.095 -5.845 1.00 49.56 93 ILE A N 1
ATOM 721 C CA . ILE A 1 93 ? -21.212 10.030 -6.850 1.00 4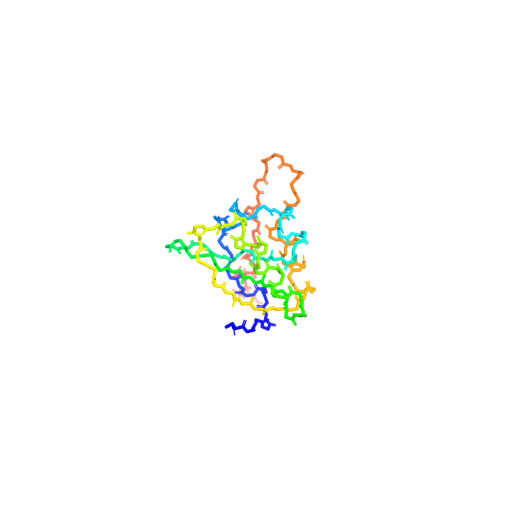9.56 93 ILE A CA 1
ATOM 722 C C . ILE A 1 93 ? -20.121 10.009 -7.941 1.00 49.56 93 ILE A C 1
ATOM 724 O O . ILE A 1 93 ? -20.160 10.808 -8.872 1.00 49.56 93 ILE A O 1
ATOM 728 N N . ALA A 1 94 ? -19.253 8.997 -7.915 1.00 42.75 94 ALA A N 1
ATOM 729 C CA . ALA A 1 94 ? -18.511 8.556 -9.097 1.00 42.75 94 ALA A CA 1
ATOM 730 C C . ALA A 1 94 ? -18.775 7.070 -9.365 1.00 42.75 94 ALA A C 1
ATOM 732 O O . ALA A 1 94 ? -17.878 6.245 -9.485 1.00 42.75 94 ALA A O 1
ATOM 733 N N . ASN A 1 95 ? -20.060 6.745 -9.506 1.00 44.19 95 ASN A N 1
ATOM 734 C CA . ASN A 1 95 ? -20.491 5.662 -10.377 1.00 44.19 95 ASN A CA 1
ATOM 735 C C . ASN A 1 95 ? -20.290 6.146 -11.829 1.00 44.19 95 ASN A C 1
ATOM 737 O O . ASN A 1 95 ? -21.241 6.553 -12.491 1.00 44.19 95 ASN A O 1
ATOM 741 N N . LEU A 1 96 ? -19.036 6.232 -12.283 1.00 42.28 96 LEU A N 1
ATOM 742 C CA . LEU A 1 96 ? -18.680 6.715 -13.619 1.00 42.28 96 LEU A CA 1
ATOM 743 C C . LEU A 1 96 ? -18.103 5.570 -14.456 1.00 42.28 96 LEU A C 1
ATOM 745 O O . LEU A 1 96 ? -16.902 5.389 -14.574 1.00 42.28 96 LEU A O 1
ATOM 749 N N . ILE A 1 97 ? -19.035 4.796 -15.016 1.00 48.53 97 ILE A N 1
ATOM 750 C CA . ILE A 1 97 ? -19.062 4.385 -16.427 1.00 48.53 97 ILE A CA 1
ATOM 751 C C . ILE A 1 97 ? -17.712 3.890 -16.983 1.00 48.53 97 ILE A C 1
ATOM 753 O O . ILE A 1 97 ? -17.059 4.566 -17.772 1.00 48.53 97 ILE A O 1
ATOM 757 N N . PHE A 1 98 ? -17.384 2.628 -16.704 1.00 45.59 98 PHE A N 1
ATOM 758 C CA . PHE A 1 98 ? -16.656 1.787 -17.660 1.00 45.59 98 PHE A CA 1
ATOM 759 C C . PHE A 1 98 ? -17.640 0.793 -18.280 1.00 45.59 98 PHE A C 1
ATOM 761 O O . PHE A 1 98 ? -17.656 -0.400 -18.000 1.00 45.59 98 PHE A O 1
ATOM 768 N N . SER A 1 99 ? -18.546 1.312 -19.104 1.00 43.59 99 SER A N 1
ATOM 769 C CA . SER A 1 99 ? -19.346 0.505 -20.026 1.00 43.59 99 SER A CA 1
ATOM 770 C C . SER A 1 99 ? -19.420 1.221 -21.364 1.00 43.59 99 SER A C 1
ATOM 772 O O . SER A 1 99 ? -20.484 1.606 -21.830 1.00 43.59 99 SER A O 1
ATOM 774 N N . SER A 1 100 ? -18.261 1.378 -21.997 1.00 44.06 100 SER A N 1
ATOM 775 C CA . SER A 1 100 ? -18.185 1.587 -23.442 1.00 44.06 100 SER A CA 1
ATOM 776 C C . SER A 1 100 ? -17.951 0.238 -24.111 1.00 44.06 100 SER A C 1
ATOM 778 O O . SER A 1 100 ? -16.921 0.021 -24.736 1.00 44.06 100 SER A O 1
ATOM 780 N N . ASN A 1 101 ? -18.879 -0.703 -23.918 1.00 48.53 101 ASN A N 1
ATOM 781 C CA . ASN A 1 101 ? -18.995 -1.845 -24.817 1.00 48.53 101 ASN A CA 1
ATOM 782 C C . ASN A 1 101 ? -20.413 -2.424 -24.794 1.00 48.53 101 ASN A C 1
ATOM 784 O O . ASN A 1 101 ? -20.678 -3.441 -24.162 1.00 48.53 101 ASN A O 1
ATOM 788 N N . ALA A 1 102 ? -21.332 -1.756 -25.492 1.00 48.38 102 ALA A N 1
ATOM 789 C CA . ALA A 1 102 ? -22.546 -2.377 -26.007 1.00 48.38 102 ALA A CA 1
ATOM 790 C C . ALA A 1 102 ? -23.190 -1.497 -27.095 1.00 48.38 102 ALA A C 1
ATOM 792 O O . ALA A 1 102 ? -23.675 -0.408 -26.811 1.00 48.38 102 ALA A O 1
ATOM 793 N N . LEU A 1 103 ? -23.264 -2.066 -28.305 1.00 49.38 103 LEU A N 1
ATOM 794 C CA . LEU A 1 103 ? -24.347 -1.906 -29.288 1.00 49.38 103 LEU A CA 1
ATOM 795 C C . LEU A 1 103 ? -24.363 -0.633 -30.157 1.00 49.38 103 LEU A C 1
ATOM 797 O O . LEU A 1 103 ? -25.006 0.353 -29.822 1.00 49.38 103 LEU A O 1
ATOM 801 N N . ASN A 1 104 ? -23.848 -0.751 -31.389 1.00 45.84 104 ASN A N 1
ATOM 802 C CA . ASN A 1 104 ? -24.776 -0.846 -32.523 1.00 45.84 104 ASN A CA 1
ATOM 803 C C . ASN A 1 104 ? -24.133 -1.546 -33.738 1.00 45.84 104 ASN A C 1
ATOM 805 O O . ASN A 1 104 ? -23.514 -0.922 -34.597 1.00 45.84 104 ASN A O 1
ATOM 809 N N . VAL A 1 105 ? -24.307 -2.867 -33.806 1.00 53.16 105 VAL A N 1
ATOM 810 C CA . VAL A 1 105 ? -24.366 -3.588 -35.081 1.00 53.16 105 VAL A CA 1
ATOM 811 C C . VAL A 1 105 ? -25.818 -3.462 -35.533 1.00 53.16 105 VAL A C 1
ATOM 813 O O . VAL A 1 105 ? -26.704 -4.022 -34.893 1.00 53.16 105 VAL A O 1
ATOM 816 N N . GLY A 1 106 ? -26.067 -2.694 -36.591 1.00 46.19 106 GLY A N 1
ATOM 817 C CA . GLY A 1 106 ? -27.417 -2.410 -37.067 1.00 46.19 106 GLY A CA 1
ATOM 818 C C . GLY A 1 106 ? -27.411 -1.808 -38.467 1.00 46.19 106 GLY A C 1
ATOM 819 O O . GLY A 1 106 ? -27.417 -0.595 -38.613 1.00 46.19 106 GLY A O 1
ATOM 820 N N . MET A 1 107 ? -27.334 -2.700 -39.455 1.00 48.41 107 MET A N 1
ATOM 821 C CA . MET A 1 107 ? -27.955 -2.656 -40.789 1.00 48.41 107 MET A CA 1
ATOM 822 C C . MET A 1 107 ? -28.436 -1.288 -41.315 1.00 48.41 107 MET A C 1
ATOM 824 O O . MET A 1 107 ? -29.449 -0.769 -40.848 1.00 48.41 107 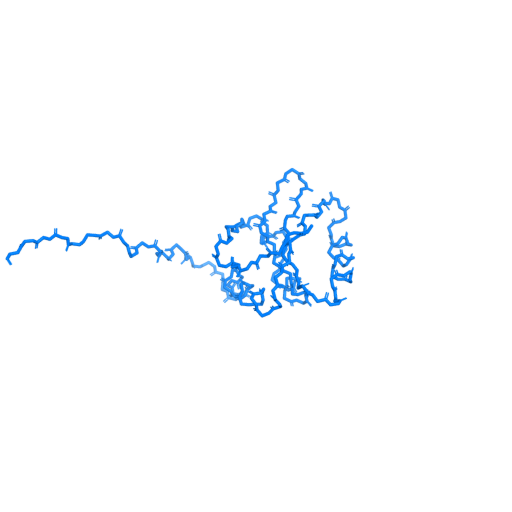MET A O 1
ATOM 828 N N . ASN A 1 108 ? -27.811 -0.812 -42.398 1.00 41.50 108 ASN A N 1
ATOM 829 C CA . ASN A 1 108 ? -28.516 -0.502 -43.650 1.00 41.50 108 ASN A CA 1
ATOM 830 C C . ASN A 1 108 ? -27.547 -0.582 -44.835 1.00 41.50 108 ASN A C 1
ATOM 832 O O . ASN A 1 108 ? -26.480 0.066 -44.747 1.00 41.50 108 ASN A O 1
#

Secondary structure (DSSP, 8-state):
-EE-S-GGG----HHHHHHS-HHHHHHHT-EEEEEETTEEEEEEESSTTHHHHHHHHHHHSTTSEEEEEEE-HHHHHHHHHHHS--S--S------------------

Foldseek 3Di:
DAEDPDCPPQAADVVQCVLQDLVNCQVQLKDFRDDDPLETEIEHAPDPCVVVSVVVVCVSSVSGHYDYYYYHSVNSNVVSCVVNVPPPDPDDDPPDDPPPDDDDPDDD

Radius of gyration: 16.68 Å; chains: 1; bounding box: 44×30×58 Å

Sequence (108 aa):
MAHIENIETVIIDLAALDLMPESVARENAVLAVSIADEKLRVIIPADDSQNDVIKKINILFPQIRLQIDTATRVEIEEAIKFHYPASTQPSIIANLIFSSNALNVGMN

pLDDT: mean 80.2, std 18.86, range [35.41, 95.69]